Protein AF-A0A1Y3EGN6-F1 (afdb_monomer)

Organism: NCBI:txid6335

Structure (mmCIF, N/CA/C/O backbone):
data_AF-A0A1Y3EGN6-F1
#
_entry.id   AF-A0A1Y3EGN6-F1
#
loop_
_atom_site.group_PDB
_atom_site.id
_atom_site.type_symbol
_atom_site.label_atom_id
_atom_site.label_alt_id
_atom_site.label_comp_id
_atom_site.label_asym_id
_atom_site.label_entity_id
_atom_site.label_seq_id
_atom_site.pdbx_PDB_ins_code
_atom_site.Cartn_x
_atom_site.Cartn_y
_atom_site.Cartn_z
_atom_site.occupancy
_atom_site.B_iso_or_equiv
_atom_site.auth_seq_id
_atom_site.auth_comp_id
_atom_site.auth_asym_id
_atom_site.auth_atom_id
_atom_site.pdbx_PDB_model_num
ATOM 1 N N . MET A 1 1 ? 0.585 21.965 -14.084 1.00 32.09 1 MET A N 1
ATOM 2 C CA . MET A 1 1 ? 0.425 20.747 -14.902 1.00 32.09 1 MET A CA 1
ATOM 3 C C . MET A 1 1 ? -0.354 19.780 -14.033 1.00 32.09 1 MET A C 1
ATOM 5 O O . MET A 1 1 ? 0.100 19.498 -12.934 1.00 32.09 1 MET A O 1
ATOM 9 N N . LEU A 1 2 ? -1.586 19.469 -14.428 1.00 28.66 2 LEU A N 1
ATOM 10 C CA . LEU A 1 2 ? -2.517 18.631 -13.672 1.00 28.66 2 LEU A CA 1
ATOM 11 C C . LEU A 1 2 ? -2.041 17.180 -13.799 1.00 28.66 2 LEU A C 1
ATOM 13 O O . LEU A 1 2 ? -2.182 16.603 -14.872 1.00 28.66 2 LEU A O 1
ATOM 17 N N . PHE A 1 3 ? -1.430 16.618 -12.757 1.00 32.94 3 PHE A N 1
ATOM 18 C CA . PHE A 1 3 ? -1.215 15.174 -12.701 1.00 32.94 3 PHE A CA 1
ATOM 19 C C . PHE A 1 3 ? -2.551 14.549 -12.311 1.00 32.94 3 PHE A C 1
ATOM 21 O O . PHE A 1 3 ? -3.022 14.731 -11.195 1.00 32.94 3 PHE A O 1
ATOM 28 N N . GLN A 1 4 ? -3.202 13.936 -13.297 1.00 36.88 4 GLN A N 1
ATOM 29 C CA . GLN A 1 4 ? -4.459 13.214 -13.157 1.00 36.88 4 GLN A CA 1
ATOM 30 C C . GLN A 1 4 ? -4.381 12.211 -12.001 1.00 36.88 4 GLN A C 1
ATOM 32 O O . GLN A 1 4 ? -3.540 11.315 -11.997 1.00 36.88 4 GLN A O 1
ATOM 37 N N . ASP A 1 5 ? -5.307 12.380 -11.059 1.00 35.56 5 ASP A N 1
ATOM 38 C CA . ASP A 1 5 ? -5.613 11.543 -9.896 1.00 35.56 5 ASP A CA 1
ATOM 39 C C . ASP A 1 5 ? -6.151 10.144 -10.269 1.00 35.56 5 ASP A C 1
ATOM 41 O O . ASP A 1 5 ? -7.192 9.702 -9.789 1.00 35.56 5 ASP A O 1
ATOM 45 N N . SER A 1 6 ? -5.457 9.411 -11.133 1.00 39.09 6 SER A N 1
ATOM 46 C CA . SER A 1 6 ? -5.747 7.997 -11.377 1.00 39.09 6 SER A CA 1
ATOM 47 C C . SER A 1 6 ? -4.436 7.234 -11.448 1.00 39.09 6 SER A C 1
ATOM 49 O O . SER A 1 6 ? -3.97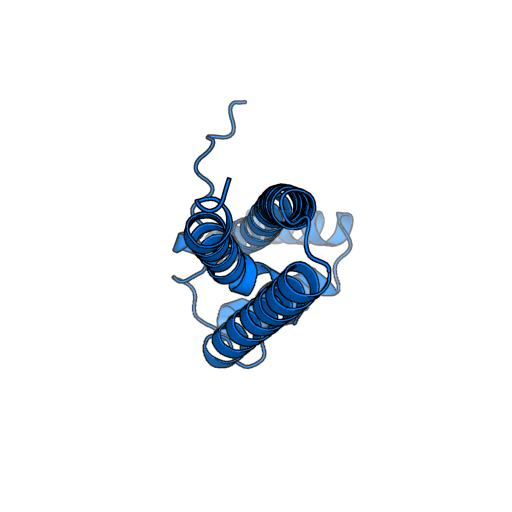3 6.854 -12.521 1.00 39.09 6 SER A O 1
ATOM 51 N N . PHE A 1 7 ? -3.787 7.080 -10.295 1.00 43.56 7 PHE A N 1
ATOM 52 C CA . PHE A 1 7 ? -2.596 6.252 -10.189 1.00 43.56 7 PHE A CA 1
ATOM 53 C C . PHE A 1 7 ? -3.038 4.786 -10.182 1.00 43.56 7 PHE A C 1
ATOM 55 O O . PHE A 1 7 ? -3.526 4.267 -9.178 1.00 43.56 7 PHE A O 1
ATOM 62 N N . VAL A 1 8 ? -2.984 4.154 -11.352 1.00 46.53 8 VAL A N 1
ATOM 63 C CA . VAL A 1 8 ? -3.519 2.813 -11.573 1.00 46.53 8 VAL A CA 1
ATOM 64 C C . VAL A 1 8 ? -2.495 1.792 -11.081 1.00 46.53 8 VAL A C 1
ATOM 66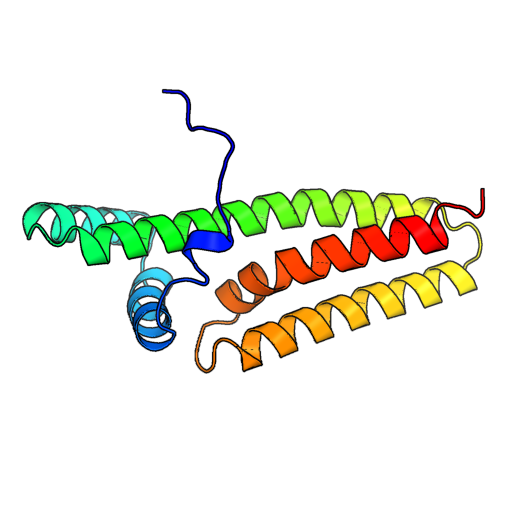 O O . VAL A 1 8 ? -1.536 1.460 -11.769 1.00 46.53 8 VAL A O 1
ATOM 69 N N . ILE A 1 9 ? -2.732 1.277 -9.873 1.00 47.78 9 ILE A N 1
ATOM 70 C CA . ILE A 1 9 ? -2.053 0.107 -9.288 1.00 47.78 9 ILE A CA 1
ATOM 71 C C . ILE A 1 9 ? -2.035 -1.089 -10.275 1.00 47.78 9 ILE A C 1
ATOM 73 O O . ILE A 1 9 ? -1.128 -1.909 -10.213 1.00 47.78 9 ILE A O 1
ATOM 77 N N . GLU A 1 10 ? -2.970 -1.145 -11.235 1.00 47.00 10 GLU A N 1
ATOM 78 C CA . GLU A 1 10 ? -3.066 -2.199 -12.263 1.00 47.00 10 GLU A CA 1
ATOM 79 C C . GLU A 1 10 ? -1.917 -2.196 -13.291 1.00 47.00 10 GLU A C 1
ATOM 81 O O . GLU A 1 10 ? -1.700 -3.220 -13.931 1.00 47.00 10 GLU A O 1
ATOM 86 N N . GLU A 1 11 ? -1.157 -1.102 -13.470 1.00 49.44 11 GLU A N 1
ATOM 87 C CA . GLU A 1 11 ? -0.036 -1.117 -14.430 1.00 49.44 11 GLU A CA 1
ATOM 88 C C . GLU A 1 11 ? 1.164 -1.937 -13.927 1.00 49.44 11 GLU A C 1
ATOM 90 O O . GLU A 1 11 ? 1.932 -2.415 -14.753 1.00 49.44 11 GLU A O 1
ATOM 95 N N . VAL A 1 12 ? 1.327 -2.149 -12.612 1.00 50.50 12 VAL A N 1
ATOM 96 C CA . VAL A 1 12 ? 2.454 -2.937 -12.068 1.00 50.50 12 VAL A CA 1
ATOM 97 C C . VAL A 1 12 ? 2.197 -4.442 -12.089 1.00 50.50 12 VAL A C 1
ATOM 99 O O . VAL A 1 12 ? 3.122 -5.196 -12.380 1.00 50.50 12 VAL A O 1
ATOM 102 N N . ASP A 1 13 ? 0.945 -4.870 -11.905 1.00 50.94 13 ASP A N 1
ATOM 103 C CA . ASP A 1 13 ? 0.544 -6.282 -12.040 1.00 50.94 13 ASP A CA 1
ATOM 104 C C . ASP A 1 13 ? 0.693 -6.803 -13.490 1.00 50.94 13 ASP A C 1
ATOM 106 O O . ASP A 1 13 ? 0.638 -8.007 -13.736 1.00 50.94 13 ASP A O 1
ATOM 110 N N . ALA A 1 14 ? 0.880 -5.905 -14.466 1.00 53.50 14 ALA A N 1
ATOM 111 C CA . ALA A 1 14 ? 1.064 -6.243 -15.877 1.00 53.50 14 ALA A CA 1
ATOM 112 C C . ALA A 1 14 ? 2.520 -6.575 -16.264 1.00 53.50 14 ALA A C 1
ATOM 114 O O . ALA A 1 14 ? 2.752 -7.004 -17.397 1.00 53.50 14 ALA A O 1
ATOM 115 N N . PHE A 1 15 ? 3.495 -6.369 -15.371 1.00 59.00 15 PHE A N 1
ATOM 116 C CA . PHE A 1 15 ? 4.911 -6.603 -15.667 1.00 59.00 15 PHE A CA 1
ATOM 117 C C . PHE A 1 15 ? 5.403 -7.963 -15.167 1.00 59.00 15 PHE A C 1
ATOM 119 O O . PHE A 1 15 ? 4.999 -8.454 -14.116 1.00 59.00 15 PHE A O 1
ATOM 126 N N . ASP A 1 16 ? 6.327 -8.555 -15.926 1.00 64.25 16 ASP A N 1
ATOM 127 C CA . ASP A 1 16 ? 6.986 -9.809 -15.563 1.00 64.25 16 ASP A CA 1
ATOM 128 C C . ASP A 1 16 ? 7.837 -9.624 -14.289 1.00 64.25 16 ASP A C 1
ATOM 130 O O . ASP A 1 16 ? 8.567 -8.633 -14.144 1.00 64.25 16 ASP A O 1
ATOM 134 N N . ALA A 1 17 ? 7.765 -10.592 -13.372 1.00 64.50 17 ALA A N 1
ATOM 135 C CA . ALA A 1 17 ? 8.530 -10.610 -12.129 1.00 64.50 17 ALA A CA 1
ATOM 136 C C . ALA A 1 17 ? 10.043 -10.446 -12.378 1.00 64.50 17 ALA A C 1
ATOM 138 O O . ALA A 1 17 ? 10.714 -9.736 -11.625 1.00 64.50 17 ALA A O 1
ATOM 139 N N . ASP A 1 18 ? 10.576 -11.007 -13.467 1.00 66.94 18 ASP A N 1
ATOM 140 C CA . ASP A 1 18 ? 12.007 -10.926 -13.792 1.00 66.94 18 ASP A CA 1
ATOM 141 C C . ASP A 1 18 ? 12.450 -9.499 -14.181 1.00 66.94 18 ASP A C 1
ATOM 143 O O . ASP A 1 18 ? 13.547 -9.039 -13.824 1.00 66.94 18 ASP A O 1
ATOM 147 N N . GLN A 1 19 ? 11.581 -8.755 -14.873 1.00 68.06 19 GLN A N 1
ATOM 148 C CA . GLN A 1 19 ? 11.825 -7.353 -15.226 1.00 68.06 19 GLN A CA 1
ATOM 149 C C . GLN A 1 19 ? 11.758 -6.455 -13.985 1.00 68.06 19 GLN A C 1
ATOM 151 O O . GLN A 1 19 ? 12.623 -5.593 -13.790 1.00 68.06 19 GLN A O 1
ATOM 156 N N . LEU A 1 20 ? 10.782 -6.710 -13.107 1.00 66.94 20 LEU A N 1
ATOM 157 C CA . LEU A 1 20 ? 10.643 -6.040 -11.814 1.00 66.94 20 LEU A CA 1
ATOM 158 C C . LEU A 1 20 ? 11.894 -6.230 -10.948 1.00 66.94 20 LEU A C 1
ATOM 160 O O . LEU A 1 20 ? 12.453 -5.243 -10.469 1.00 66.94 20 LEU A O 1
ATOM 164 N N . VAL A 1 21 ? 12.395 -7.459 -10.795 1.00 68.75 21 VAL A N 1
ATOM 165 C CA . VAL A 1 21 ? 13.610 -7.751 -10.007 1.00 68.75 21 VAL A CA 1
ATOM 166 C C . VAL A 1 21 ? 14.825 -6.981 -10.536 1.00 68.75 21 VAL A C 1
ATOM 168 O O . VAL A 1 21 ? 15.576 -6.377 -9.759 1.00 68.75 21 VAL A O 1
ATOM 171 N N . THR A 1 22 ? 15.006 -6.951 -11.858 1.00 69.50 22 THR A N 1
ATOM 172 C CA . THR A 1 22 ? 16.157 -6.297 -12.498 1.00 69.50 22 THR A CA 1
ATOM 173 C C . THR A 1 22 ? 16.130 -4.781 -12.307 1.00 69.50 22 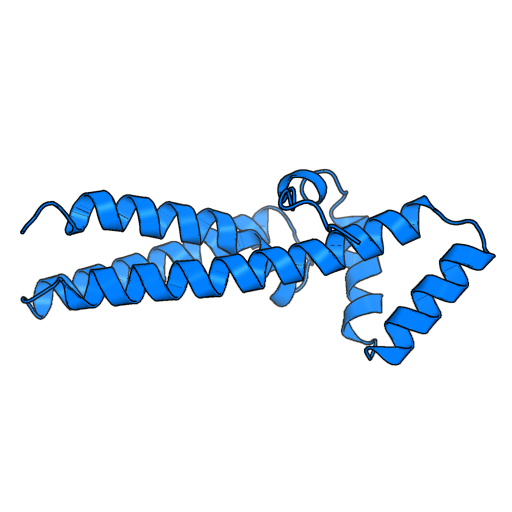THR A C 1
ATOM 175 O O . THR A 1 22 ? 17.111 -4.196 -11.837 1.00 69.50 22 THR A O 1
ATOM 178 N N . VAL A 1 23 ? 15.003 -4.129 -12.608 1.00 70.94 23 VAL A N 1
ATOM 179 C CA . VAL A 1 23 ? 14.880 -2.667 -12.480 1.00 70.94 23 VAL A CA 1
ATOM 180 C C . VAL A 1 23 ? 14.931 -2.231 -11.015 1.00 70.94 23 VAL A C 1
ATOM 182 O O . VAL A 1 23 ? 15.578 -1.236 -10.687 1.00 70.94 23 VAL A O 1
ATOM 185 N N . GLN A 1 24 ? 14.355 -3.007 -10.098 1.00 67.69 24 GLN A N 1
ATOM 186 C CA . GLN A 1 24 ? 14.453 -2.733 -8.663 1.00 67.69 24 GLN A CA 1
ATOM 187 C C . GLN A 1 24 ? 15.879 -2.791 -8.128 1.00 67.69 24 GLN A C 1
ATOM 189 O O . GLN A 1 24 ? 16.247 -1.969 -7.287 1.00 67.69 24 GLN A O 1
ATOM 194 N N . SER A 1 25 ? 16.679 -3.760 -8.581 1.00 68.50 25 SER A N 1
ATOM 195 C CA . SER A 1 25 ? 18.090 -3.860 -8.194 1.00 68.50 25 SER A CA 1
ATOM 196 C C . SER A 1 25 ? 18.839 -2.562 -8.514 1.00 68.50 25 SER A C 1
ATOM 198 O O . SER A 1 25 ? 19.586 -2.047 -7.679 1.00 68.50 25 SER A O 1
ATOM 200 N N . ILE A 1 26 ? 18.547 -1.976 -9.679 1.00 68.12 26 ILE A N 1
ATOM 201 C CA . ILE A 1 26 ? 19.111 -0.696 -10.116 1.00 68.12 26 ILE A CA 1
ATOM 202 C C . ILE A 1 26 ? 18.557 0.462 -9.270 1.00 68.12 26 ILE A C 1
ATOM 204 O O . ILE A 1 26 ? 19.327 1.284 -8.768 1.00 68.12 26 ILE A O 1
ATOM 208 N N . LEU A 1 27 ? 17.236 0.533 -9.070 1.00 70.56 27 LEU A N 1
ATOM 209 C CA . LEU A 1 27 ? 16.596 1.659 -8.380 1.00 70.56 27 LEU A CA 1
ATOM 210 C C . LEU A 1 27 ? 16.948 1.744 -6.886 1.00 70.56 27 LEU A C 1
ATOM 212 O O . LEU A 1 27 ? 17.130 2.851 -6.382 1.00 70.56 27 LEU A O 1
ATOM 216 N N . LYS A 1 28 ? 17.106 0.620 -6.175 1.00 68.62 28 LYS A N 1
ATOM 217 C CA . LYS A 1 28 ? 17.453 0.630 -4.737 1.00 68.62 28 LYS A CA 1
ATOM 218 C C . LYS A 1 28 ? 18.838 1.161 -4.430 1.00 68.62 28 LYS A C 1
ATOM 220 O O . LYS A 1 28 ? 19.037 1.815 -3.413 1.00 68.62 28 LYS A O 1
ATOM 225 N N . GLN A 1 29 ? 19.812 0.820 -5.268 1.00 61.84 29 GLN A N 1
ATOM 226 C CA . GLN A 1 29 ? 21.191 1.269 -5.078 1.00 61.84 29 GLN A CA 1
ATOM 227 C C . GLN A 1 29 ? 21.364 2.737 -5.494 1.00 61.84 29 GLN A C 1
ATOM 229 O O . GLN A 1 29 ? 22.408 3.338 -5.246 1.00 61.84 29 GLN A O 1
ATOM 234 N N . SER A 1 30 ? 20.337 3.316 -6.120 1.00 60.81 30 SER A N 1
ATOM 235 C CA . SER A 1 30 ? 20.391 4.624 -6.748 1.00 60.81 30 SER A CA 1
ATOM 236 C C . SER A 1 30 ? 19.828 5.718 -5.841 1.00 60.81 30 SER A C 1
ATOM 238 O O . SER A 1 30 ? 18.656 5.726 -5.450 1.00 60.81 30 SER A O 1
ATOM 240 N N . THR A 1 31 ? 20.661 6.721 -5.568 1.00 68.94 31 THR A N 1
ATOM 241 C CA . THR A 1 31 ? 20.218 8.011 -5.026 1.00 68.94 31 THR A CA 1
ATOM 242 C C . THR A 1 31 ? 19.203 8.680 -5.962 1.00 68.94 31 THR A C 1
ATOM 244 O O . THR A 1 31 ? 19.054 8.282 -7.120 1.00 68.94 31 THR A O 1
ATOM 247 N N . VAL A 1 32 ? 18.507 9.718 -5.484 1.00 72.44 32 VAL A N 1
ATOM 248 C CA . VAL A 1 32 ? 17.606 10.529 -6.330 1.00 72.44 32 VAL A CA 1
ATOM 249 C C . VAL A 1 32 ? 18.339 11.017 -7.589 1.00 72.44 32 VAL A C 1
ATOM 251 O O . VAL A 1 32 ? 17.828 10.856 -8.696 1.00 72.44 32 VAL A O 1
ATOM 254 N N . ASP A 1 33 ? 19.578 11.488 -7.432 1.00 72.81 33 ASP A N 1
ATOM 255 C CA . ASP A 1 33 ? 20.427 11.934 -8.541 1.00 72.81 33 ASP A CA 1
ATOM 256 C C . ASP A 1 33 ? 20.759 10.796 -9.522 1.00 72.81 33 ASP A C 1
ATOM 258 O O . ASP A 1 33 ? 20.704 10.978 -10.738 1.00 72.81 33 ASP A O 1
ATOM 262 N N . ALA A 1 34 ? 21.071 9.597 -9.017 1.00 74.56 34 ALA A N 1
ATOM 263 C CA . ALA A 1 34 ? 21.374 8.437 -9.854 1.00 74.56 34 ALA A CA 1
ATOM 264 C C . ALA A 1 34 ? 20.146 7.955 -10.647 1.00 74.56 34 ALA A C 1
ATOM 266 O O . ALA A 1 34 ? 20.279 7.595 -11.817 1.00 74.56 34 ALA A O 1
ATOM 267 N N . ARG A 1 35 ? 18.943 8.023 -10.060 1.00 77.38 35 ARG A N 1
ATOM 268 C CA . ARG A 1 35 ? 17.684 7.738 -10.771 1.00 77.38 35 ARG A CA 1
ATOM 269 C C . ARG A 1 35 ? 17.420 8.747 -11.882 1.00 77.38 35 ARG A C 1
ATOM 271 O O . ARG A 1 35 ? 17.020 8.366 -12.979 1.00 77.38 35 ARG A O 1
ATOM 278 N N . GLU A 1 36 ? 17.691 10.027 -11.641 1.00 80.31 36 GLU A N 1
ATOM 279 C CA . GLU A 1 36 ? 17.553 11.054 -12.675 1.00 80.31 36 GLU A CA 1
ATOM 280 C C . GLU A 1 36 ? 18.554 10.847 -13.825 1.00 80.31 36 GLU A C 1
ATOM 282 O O . GLU A 1 36 ? 18.199 11.007 -14.996 1.00 80.31 36 GLU A O 1
ATOM 287 N N . ILE A 1 37 ? 19.790 10.446 -13.513 1.00 80.69 37 ILE A N 1
ATOM 288 C CA . ILE A 1 37 ? 20.796 10.080 -14.519 1.00 80.69 37 ILE A CA 1
ATOM 289 C C . ILE A 1 37 ? 20.335 8.862 -15.328 1.00 80.69 37 ILE A C 1
ATOM 291 O O . ILE A 1 37 ? 20.407 8.909 -16.555 1.00 80.69 37 ILE A O 1
ATOM 295 N N . LEU A 1 38 ? 19.812 7.817 -14.677 1.00 82.19 38 LEU A N 1
ATOM 296 C CA . LEU A 1 38 ? 19.251 6.643 -15.351 1.00 82.19 38 LEU A CA 1
ATOM 297 C C . LEU A 1 38 ? 18.140 7.038 -16.332 1.00 82.19 38 LEU A C 1
ATOM 299 O O . LEU A 1 38 ? 18.215 6.673 -17.503 1.00 82.19 38 LEU A O 1
ATOM 303 N N . ARG A 1 39 ? 17.163 7.855 -15.905 1.00 83.50 39 ARG A N 1
ATOM 304 C CA . ARG A 1 39 ? 16.098 8.344 -16.804 1.00 83.50 39 ARG A CA 1
ATOM 305 C C . ARG A 1 39 ? 16.677 9.092 -18.006 1.00 83.50 39 ARG A C 1
ATOM 307 O O . ARG A 1 39 ? 16.264 8.846 -19.135 1.00 83.50 39 ARG A O 1
ATOM 314 N N . LYS A 1 40 ? 17.667 9.966 -17.790 1.00 85.19 40 LYS A N 1
ATOM 315 C CA . LYS A 1 40 ? 18.333 10.711 -18.875 1.00 85.19 40 LYS A CA 1
ATOM 316 C C . LYS A 1 40 ? 19.088 9.800 -19.845 1.00 85.19 40 LYS A C 1
ATOM 318 O O . LYS A 1 40 ? 19.139 10.123 -21.030 1.00 85.19 40 LYS A O 1
ATOM 323 N N . ILE A 1 41 ? 19.688 8.708 -19.367 1.00 84.75 41 ILE A N 1
ATOM 324 C CA . ILE A 1 41 ? 20.344 7.706 -20.221 1.00 84.75 41 ILE A CA 1
ATOM 325 C C . ILE A 1 41 ? 19.292 7.004 -21.080 1.00 84.75 41 ILE A C 1
ATOM 327 O O . ILE A 1 41 ? 19.383 7.072 -22.302 1.00 84.75 41 ILE A O 1
ATOM 331 N N . LEU A 1 42 ? 18.251 6.441 -20.463 1.00 85.12 42 LEU A N 1
ATOM 332 C CA . LEU A 1 42 ? 17.189 5.707 -21.166 1.00 85.12 42 LEU A CA 1
ATOM 333 C C . LEU A 1 42 ? 16.479 6.574 -22.218 1.00 85.12 42 LEU A C 1
ATOM 335 O O . LEU A 1 42 ? 16.272 6.146 -23.352 1.00 85.12 42 LEU A O 1
ATOM 339 N N . GLN A 1 43 ? 16.199 7.841 -21.891 1.00 86.31 43 GLN A N 1
ATOM 340 C CA . GLN A 1 43 ? 15.634 8.813 -22.836 1.00 86.31 43 GLN A CA 1
ATOM 341 C C . GLN A 1 43 ? 16.537 9.070 -24.050 1.00 86.31 43 GLN A C 1
ATOM 343 O O . GLN A 1 43 ? 16.038 9.289 -25.152 1.00 86.31 43 GLN A O 1
ATOM 348 N N . ARG A 1 44 ? 17.863 9.078 -23.860 1.00 88.31 44 ARG A N 1
ATOM 349 C CA . ARG A 1 44 ? 18.833 9.301 -24.944 1.00 88.31 44 ARG A CA 1
ATOM 350 C C . ARG A 1 44 ? 19.051 8.063 -25.799 1.00 88.31 44 ARG A C 1
ATOM 352 O O . ARG A 1 44 ? 19.273 8.211 -26.996 1.00 88.31 44 ARG A O 1
ATOM 359 N N . GLU A 1 45 ? 19.000 6.879 -25.198 1.00 88.31 45 GLU A N 1
ATOM 360 C CA . GLU A 1 45 ? 19.091 5.607 -25.922 1.00 88.31 45 GLU A CA 1
ATOM 361 C C . GLU A 1 45 ? 17.796 5.268 -26.674 1.00 88.31 45 GLU A C 1
ATOM 363 O O . GLU A 1 45 ? 17.811 4.442 -27.582 1.00 88.31 45 GLU A O 1
ATOM 368 N N . GLY A 1 46 ? 16.694 5.963 -26.367 1.00 84.06 46 GLY A N 1
ATOM 369 C CA . GLY A 1 46 ? 15.395 5.736 -26.997 1.00 84.06 46 GLY A CA 1
ATOM 370 C C . GLY A 1 46 ? 14.680 4.498 -26.458 1.00 84.06 46 GLY A C 1
ATOM 371 O O . GLY A 1 46 ? 13.749 4.011 -27.099 1.00 84.06 46 GLY A O 1
ATOM 372 N N . ASP A 1 47 ? 15.090 4.003 -25.289 1.00 85.19 47 ASP A N 1
ATOM 373 C CA . ASP A 1 47 ? 14.498 2.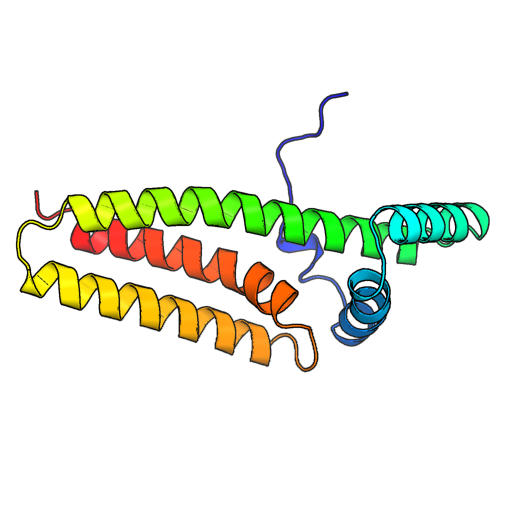835 -24.643 1.00 85.19 47 ASP A CA 1
ATOM 374 C C . ASP A 1 47 ? 13.261 3.242 -23.826 1.00 85.19 47 ASP A C 1
ATOM 376 O O . ASP A 1 47 ? 13.279 3.407 -22.602 1.00 85.19 47 ASP A O 1
ATOM 380 N N . ALA A 1 48 ? 12.175 3.501 -24.556 1.00 83.25 48 ALA A N 1
ATOM 381 C CA . ALA A 1 48 ? 10.912 3.958 -23.988 1.00 83.25 48 ALA A CA 1
ATOM 382 C C . ALA A 1 48 ? 10.229 2.896 -23.109 1.00 83.25 48 ALA A C 1
ATOM 384 O O . ALA A 1 48 ? 9.453 3.254 -22.225 1.00 83.25 48 ALA A O 1
ATOM 385 N N . GLU A 1 49 ? 10.508 1.612 -23.337 1.00 81.62 49 GLU A N 1
ATOM 386 C CA . GLU A 1 49 ? 9.903 0.507 -22.591 1.00 81.62 49 GLU A CA 1
ATOM 387 C C . GLU A 1 49 ? 10.474 0.432 -21.172 1.00 81.62 49 GLU A C 1
ATOM 389 O O . GLU A 1 49 ? 9.714 0.467 -20.201 1.00 81.62 49 GLU A O 1
ATOM 394 N N . ILE A 1 50 ? 11.806 0.447 -21.032 1.00 79.44 50 ILE A N 1
ATOM 395 C CA . ILE A 1 50 ? 12.455 0.457 -19.713 1.00 79.44 50 ILE A CA 1
ATOM 396 C C . ILE A 1 50 ? 12.171 1.772 -18.978 1.00 79.44 50 ILE A C 1
ATOM 398 O O . ILE A 1 50 ? 11.952 1.766 -17.765 1.00 79.44 50 ILE A O 1
ATOM 402 N N . LEU A 1 51 ? 12.131 2.903 -19.694 1.00 82.19 51 LEU A N 1
ATOM 403 C CA . LEU A 1 51 ? 11.760 4.183 -19.091 1.00 82.19 51 LEU A CA 1
ATOM 404 C C . LEU A 1 51 ? 10.341 4.138 -18.507 1.00 82.19 51 LEU A C 1
ATOM 406 O O . LEU A 1 51 ? 10.157 4.544 -17.359 1.00 82.19 51 LEU A O 1
ATOM 410 N N . LYS A 1 52 ? 9.365 3.599 -19.255 1.00 82.06 52 LYS A N 1
ATOM 411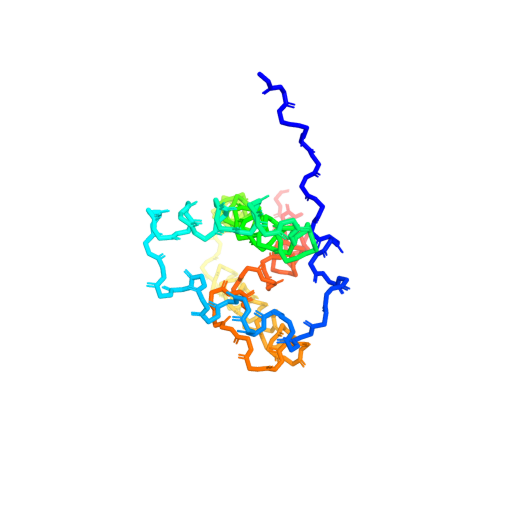 C CA . LYS A 1 52 ? 7.991 3.436 -18.763 1.00 82.06 52 LYS A CA 1
ATOM 412 C C . LYS A 1 52 ? 7.957 2.535 -17.527 1.00 82.06 52 LYS A C 1
ATOM 414 O O . LYS A 1 52 ? 7.308 2.884 -16.549 1.00 82.06 52 LYS A O 1
ATOM 419 N N . LEU A 1 53 ? 8.694 1.423 -17.532 1.00 79.12 53 LEU A N 1
ATOM 420 C CA . LEU A 1 53 ? 8.777 0.515 -16.385 1.00 79.12 53 LEU A CA 1
ATOM 421 C C . LEU A 1 53 ? 9.336 1.206 -15.128 1.00 79.12 53 LEU A C 1
ATOM 423 O O . LEU A 1 53 ? 8.788 1.042 -14.038 1.00 79.12 53 LEU A O 1
ATOM 427 N N . VAL A 1 54 ? 10.392 2.015 -15.265 1.00 79.50 54 VAL A N 1
ATOM 428 C CA . VAL A 1 54 ? 10.940 2.808 -14.150 1.00 79.50 54 VAL A CA 1
ATOM 429 C C . VAL A 1 54 ? 9.892 3.777 -13.602 1.00 79.50 54 VAL A C 1
ATOM 431 O O . VAL A 1 54 ? 9.687 3.823 -12.390 1.00 79.50 54 VAL A O 1
ATOM 434 N N . GLU A 1 55 ? 9.211 4.522 -14.474 1.00 80.88 55 GLU A N 1
ATOM 435 C CA . GLU A 1 55 ? 8.174 5.483 -14.076 1.00 80.88 55 GLU A CA 1
ATOM 436 C C . GLU A 1 55 ? 6.985 4.795 -13.385 1.00 80.88 55 GLU A C 1
ATOM 438 O O . GLU A 1 55 ? 6.515 5.273 -12.347 1.00 80.88 55 GLU A O 1
ATOM 443 N N . SER A 1 56 ? 6.545 3.641 -13.897 1.00 78.94 56 SER A N 1
ATOM 444 C CA . SER A 1 56 ? 5.484 2.831 -13.291 1.00 78.94 56 SER A CA 1
ATOM 445 C C . SER A 1 56 ? 5.880 2.322 -11.901 1.00 78.94 56 SER A C 1
ATOM 447 O O . SER A 1 56 ? 5.090 2.452 -10.967 1.00 78.94 56 SER A O 1
ATOM 449 N N . ILE A 1 57 ? 7.105 1.812 -11.716 1.00 76.69 57 ILE A N 1
ATOM 450 C CA . ILE A 1 57 ? 7.598 1.357 -10.402 1.00 76.69 57 ILE A CA 1
ATOM 451 C C . ILE A 1 57 ? 7.691 2.522 -9.410 1.00 76.69 57 ILE A C 1
ATOM 453 O O . ILE A 1 57 ? 7.253 2.396 -8.265 1.00 76.69 57 ILE A O 1
ATOM 457 N N . GLU A 1 58 ? 8.257 3.660 -9.822 1.00 77.44 58 GLU A N 1
ATOM 458 C CA . GLU A 1 58 ? 8.395 4.829 -8.946 1.00 77.44 58 GLU A CA 1
ATOM 459 C C . GLU A 1 58 ? 7.034 5.326 -8.470 1.00 77.44 58 GLU A C 1
ATOM 461 O O . GLU A 1 58 ? 6.831 5.575 -7.278 1.00 77.44 58 GLU A O 1
ATOM 466 N N . GLY A 1 59 ? 6.086 5.448 -9.391 1.00 76.44 59 GLY A N 1
ATOM 467 C CA . GLY A 1 59 ? 4.769 5.915 -9.028 1.00 76.44 59 GLY A CA 1
ATOM 468 C C . GLY A 1 59 ? 3.955 4.878 -8.249 1.00 76.44 59 GLY A C 1
ATOM 469 O O . GLY A 1 59 ? 3.189 5.261 -7.371 1.00 76.44 59 GLY A O 1
ATOM 470 N N . TYR A 1 60 ? 4.174 3.579 -8.463 1.00 73.94 60 TYR A N 1
ATOM 471 C CA . TYR A 1 60 ? 3.575 2.528 -7.638 1.00 73.94 60 TYR A CA 1
ATOM 472 C C . TYR A 1 60 ? 3.998 2.623 -6.175 1.00 73.94 60 TYR A C 1
ATOM 474 O O . TYR A 1 60 ? 3.153 2.586 -5.283 1.00 73.94 60 TYR A O 1
ATOM 482 N N . ILE A 1 61 ? 5.295 2.824 -5.926 1.00 74.81 61 ILE A N 1
ATOM 483 C CA . ILE A 1 61 ? 5.825 3.026 -4.572 1.00 74.81 61 ILE A CA 1
ATOM 484 C C . ILE A 1 61 ? 5.198 4.275 -3.935 1.00 74.81 61 ILE A C 1
ATOM 486 O O . ILE A 1 61 ? 4.774 4.233 -2.781 1.00 74.81 61 ILE A O 1
ATOM 490 N N . LEU A 1 62 ? 5.092 5.377 -4.686 1.00 77.56 62 LEU A N 1
ATOM 491 C CA . LEU A 1 62 ? 4.459 6.610 -4.201 1.00 77.56 62 LEU A CA 1
ATOM 492 C C . LEU A 1 62 ? 2.962 6.427 -3.911 1.00 77.56 62 LEU A C 1
ATOM 494 O O . LEU A 1 62 ? 2.468 6.904 -2.890 1.00 77.56 62 LEU A O 1
ATOM 498 N N . GLY A 1 63 ? 2.244 5.725 -4.787 1.00 79.31 63 GLY A N 1
ATOM 499 C CA . GLY A 1 63 ? 0.828 5.413 -4.618 1.00 79.31 63 GLY A CA 1
ATOM 500 C C . GLY A 1 63 ? 0.582 4.545 -3.387 1.00 79.31 63 GLY A C 1
ATOM 501 O O . GLY A 1 63 ? -0.303 4.850 -2.589 1.00 79.31 63 GLY A O 1
ATOM 502 N N . ALA A 1 64 ? 1.411 3.521 -3.180 1.00 81.31 64 ALA A N 1
ATOM 503 C CA . ALA A 1 64 ? 1.348 2.689 -1.988 1.00 81.31 64 ALA A CA 1
ATOM 504 C C . ALA A 1 64 ? 1.654 3.484 -0.711 1.00 81.31 64 ALA A C 1
ATOM 506 O O . ALA A 1 64 ? 0.953 3.313 0.280 1.00 81.31 64 ALA A O 1
ATOM 507 N N . ALA A 1 65 ? 2.627 4.401 -0.729 1.00 78.88 65 ALA A N 1
ATOM 508 C CA . ALA A 1 65 ? 2.916 5.258 0.423 1.00 78.88 65 ALA A CA 1
ATOM 509 C C . ALA A 1 65 ? 1.726 6.163 0.795 1.00 78.88 65 ALA A C 1
ATOM 511 O O . ALA A 1 65 ? 1.382 6.275 1.969 1.00 78.88 65 ALA A O 1
ATOM 512 N N . LYS A 1 66 ? 1.047 6.755 -0.197 1.00 84.31 66 LYS A N 1
ATOM 513 C CA . LYS A 1 66 ? -0.174 7.540 0.048 1.00 84.31 66 LYS A CA 1
ATOM 514 C C . LYS A 1 66 ? -1.302 6.668 0.608 1.00 84.31 66 LYS A C 1
ATOM 516 O O . LYS A 1 66 ? -1.953 7.037 1.580 1.00 84.31 66 LYS A O 1
ATOM 521 N N . LEU A 1 67 ? -1.515 5.492 0.017 1.00 85.25 67 LEU A N 1
ATOM 522 C CA . LEU A 1 67 ? -2.528 4.550 0.492 1.00 85.25 67 LEU A CA 1
ATOM 523 C C . LEU A 1 67 ? -2.224 4.059 1.914 1.00 85.25 67 LEU A C 1
ATOM 525 O O . LEU A 1 67 ? -3.148 3.801 2.684 1.00 85.25 67 LEU A O 1
ATOM 529 N N . HIS A 1 68 ? -0.945 3.926 2.265 1.00 87.81 68 HIS A N 1
ATOM 530 C CA . HIS A 1 68 ? -0.499 3.577 3.606 1.00 87.81 68 HIS A CA 1
ATOM 531 C C . HIS A 1 68 ? -0.935 4.615 4.638 1.00 87.81 68 HIS A C 1
ATOM 533 O O . HIS A 1 68 ? -1.605 4.238 5.596 1.00 87.81 68 HIS A O 1
ATOM 539 N N . GLU A 1 69 ? -0.666 5.898 4.393 1.00 88.00 69 GLU A N 1
ATOM 540 C CA . GLU A 1 69 ? -1.097 7.001 5.265 1.00 88.00 69 GLU A CA 1
ATOM 541 C C . GLU A 1 69 ? -2.622 6.985 5.486 1.00 88.00 69 GLU A C 1
ATOM 543 O O . GLU A 1 69 ? -3.097 6.939 6.620 1.00 88.00 69 GLU A O 1
ATOM 548 N N . GLU A 1 70 ? -3.406 6.885 4.407 1.00 89.62 70 GLU A N 1
ATOM 549 C CA . GLU A 1 70 ? -4.873 6.814 4.497 1.00 89.62 70 GLU A CA 1
ATOM 550 C C . GLU A 1 70 ? -5.373 5.561 5.244 1.00 89.62 70 GLU A C 1
ATOM 552 O O . GLU A 1 70 ? -6.432 5.575 5.881 1.00 89.62 70 GLU A O 1
ATOM 557 N N . THR A 1 71 ? -4.641 4.449 5.139 1.00 91.19 71 THR A N 1
ATOM 558 C CA . THR A 1 71 ? -4.976 3.188 5.815 1.00 91.19 71 THR A CA 1
ATOM 559 C C . THR A 1 71 ? -4.655 3.262 7.306 1.00 91.19 71 THR A C 1
ATOM 561 O O . THR A 1 71 ? -5.466 2.803 8.114 1.00 91.19 71 THR A O 1
ATOM 564 N N . GLU A 1 72 ? -3.525 3.866 7.685 1.00 92.62 72 GLU A N 1
ATOM 565 C CA . GLU A 1 72 ? -3.170 4.099 9.087 1.00 92.62 72 GLU A CA 1
ATOM 566 C C . GLU A 1 72 ? -4.206 4.983 9.785 1.00 92.62 72 GLU A C 1
ATOM 568 O O . GLU A 1 72 ? -4.680 4.630 10.867 1.00 92.62 72 GLU A O 1
ATOM 573 N N . ASP A 1 73 ? -4.638 6.074 9.149 1.00 91.94 73 ASP A N 1
ATOM 574 C CA . ASP A 1 73 ? -5.663 6.962 9.705 1.00 91.94 73 ASP A CA 1
ATOM 575 C C . ASP A 1 73 ? -6.971 6.214 10.009 1.00 91.94 73 ASP A C 1
ATOM 577 O O . ASP A 1 73 ? -7.539 6.333 11.102 1.00 91.94 73 ASP A O 1
ATOM 581 N N . LYS A 1 74 ? -7.440 5.380 9.069 1.00 91.62 74 LYS A N 1
ATOM 582 C CA . LYS A 1 74 ? -8.640 4.542 9.253 1.00 91.62 74 LYS A CA 1
ATOM 583 C C . LYS A 1 74 ? -8.450 3.517 10.367 1.00 91.62 74 LYS A C 1
ATOM 585 O O . LYS A 1 74 ? -9.345 3.333 11.195 1.00 91.62 74 LYS A O 1
ATOM 590 N N . MET A 1 75 ? -7.286 2.874 10.411 1.00 94.31 75 MET A N 1
ATOM 591 C CA . MET A 1 75 ? -6.929 1.900 11.439 1.00 94.31 75 MET A CA 1
ATOM 592 C C . MET A 1 75 ? -6.969 2.532 12.838 1.00 94.31 75 MET A C 1
ATOM 594 O O . MET A 1 75 ? -7.619 1.997 13.742 1.00 94.31 75 MET A O 1
ATOM 598 N N . TYR A 1 76 ? -6.329 3.690 13.028 1.00 93.44 76 TYR A N 1
ATOM 599 C CA . TYR A 1 76 ? -6.341 4.395 14.310 1.00 93.44 76 TYR A CA 1
ATOM 600 C C . TYR A 1 76 ? -7.736 4.892 14.686 1.00 93.44 76 TYR A C 1
ATOM 602 O O . TYR A 1 76 ? -8.126 4.781 15.853 1.00 93.44 76 TYR A O 1
ATOM 610 N N . ALA A 1 77 ? -8.518 5.390 13.725 1.00 93.56 77 ALA A N 1
ATOM 611 C CA . ALA A 1 77 ? -9.908 5.767 13.965 1.00 93.56 77 ALA A CA 1
ATOM 612 C C . ALA A 1 77 ? -10.729 4.576 14.487 1.00 93.56 77 ALA A C 1
ATOM 614 O O . ALA A 1 77 ? -11.411 4.704 15.506 1.00 93.56 77 ALA A O 1
ATOM 615 N N . LEU A 1 78 ? -10.602 3.404 13.857 1.00 93.50 78 LEU A N 1
ATOM 616 C CA . LEU A 1 78 ? -11.296 2.185 14.270 1.00 93.50 78 LEU A CA 1
ATOM 617 C C . LEU A 1 78 ? -10.872 1.720 15.670 1.00 93.50 78 LEU A C 1
ATOM 619 O O . LEU A 1 78 ? -11.722 1.406 16.505 1.00 93.50 78 LEU A O 1
ATOM 623 N N . LEU A 1 79 ? -9.567 1.727 15.962 1.00 93.88 79 LEU A N 1
ATOM 624 C CA . LEU A 1 79 ? -9.030 1.385 17.285 1.00 93.88 79 LEU A CA 1
ATOM 625 C C . LEU A 1 79 ? -9.539 2.332 18.378 1.00 93.88 79 LEU A C 1
ATOM 627 O O . LEU A 1 79 ? -9.772 1.907 19.513 1.00 93.88 79 LEU A O 1
ATOM 631 N N . ASN A 1 80 ? -9.703 3.615 18.063 1.00 93.25 80 ASN A N 1
ATOM 632 C CA . ASN A 1 80 ? -10.185 4.623 19.006 1.00 93.25 80 ASN A CA 1
ATOM 633 C C . ASN A 1 80 ? -11.693 4.541 19.268 1.00 93.25 80 ASN A C 1
ATOM 635 O O . ASN A 1 80 ? -12.135 4.984 20.325 1.00 93.25 80 ASN A O 1
ATOM 639 N N . GLN A 1 81 ? -12.466 3.924 18.373 1.00 92.00 81 GLN A N 1
ATOM 640 C CA . GLN A 1 81 ? -13.883 3.623 18.607 1.00 92.00 81 GLN A CA 1
ATOM 641 C C . GLN A 1 81 ? -14.086 2.476 19.611 1.00 92.00 81 GLN A C 1
ATOM 643 O O . GLN A 1 81 ? -15.138 2.385 20.241 1.00 92.00 81 GLN A O 1
ATOM 648 N N . GLN A 1 82 ? -13.082 1.613 19.805 1.00 92.00 82 GLN A N 1
ATOM 649 C CA . GLN A 1 82 ? -13.190 0.478 20.721 1.00 92.00 82 GLN A CA 1
ATOM 650 C C . GLN A 1 82 ? -12.974 0.916 22.175 1.00 92.00 82 GLN A C 1
ATOM 652 O O . GLN A 1 82 ? -11.873 1.310 22.571 1.00 92.00 82 GLN A O 1
ATOM 657 N N . THR A 1 83 ? -14.025 0.803 22.989 1.00 89.31 83 THR A N 1
ATOM 658 C CA . THR A 1 83 ? -14.002 1.141 24.423 1.00 89.31 83 THR A CA 1
ATOM 659 C C . THR A 1 83 ? -13.568 -0.030 25.307 1.00 89.31 83 THR A C 1
ATOM 661 O O . THR A 1 83 ? -13.015 0.182 26.385 1.00 89.31 83 THR A O 1
ATOM 664 N N . SER A 1 84 ? -13.775 -1.271 24.854 1.00 93.94 84 SER A N 1
ATOM 665 C CA . SER A 1 84 ? -13.335 -2.479 25.556 1.00 93.94 84 SER A CA 1
ATOM 666 C C . SER A 1 84 ? -11.875 -2.806 25.248 1.00 93.94 84 SER A C 1
ATOM 668 O O . SER A 1 84 ? -11.493 -2.956 24.086 1.00 93.94 84 SER A O 1
ATOM 670 N N . HIS A 1 85 ? -11.065 -3.002 26.293 1.00 91.44 85 HIS A N 1
ATOM 671 C CA . HIS A 1 85 ? -9.670 -3.422 26.146 1.00 91.44 85 HIS A CA 1
ATOM 672 C C . HIS A 1 85 ? -9.521 -4.784 25.458 1.00 91.44 85 HIS A C 1
ATOM 674 O O . HIS A 1 85 ? -8.607 -4.941 24.653 1.00 91.44 85 HIS A O 1
ATOM 680 N N . SER A 1 86 ? -10.404 -5.752 25.733 1.00 94.38 86 SER A N 1
ATOM 681 C CA . SER A 1 86 ? -10.321 -7.079 25.106 1.00 94.38 86 SER A CA 1
ATOM 682 C C . SER A 1 86 ? -10.620 -7.004 23.610 1.00 94.38 86 SER A C 1
ATOM 684 O O . SER A 1 86 ? -9.837 -7.489 22.803 1.00 94.38 86 SER A O 1
ATOM 686 N N . THR A 1 87 ? -11.685 -6.296 23.230 1.00 92.19 87 THR A N 1
ATOM 687 C CA . THR A 1 87 ? -12.067 -6.090 21.826 1.00 92.19 87 THR A CA 1
ATOM 688 C C . THR A 1 87 ? -10.998 -5.312 21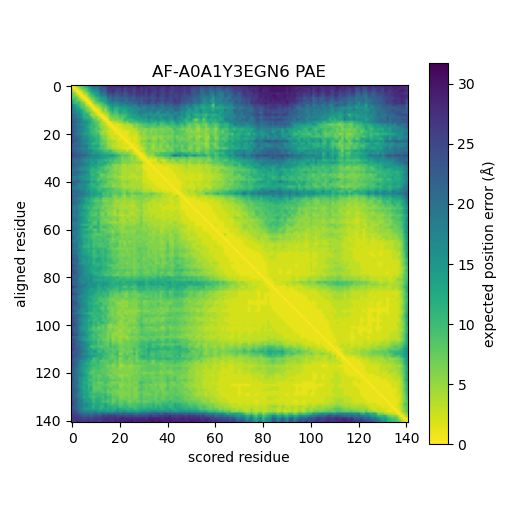.063 1.00 92.19 87 THR A C 1
ATOM 690 O O . THR A 1 87 ? -10.719 -5.610 19.906 1.00 92.19 87 THR A O 1
ATOM 693 N N . LYS A 1 88 ? -10.357 -4.335 21.716 1.00 94.12 88 LYS A N 1
ATOM 694 C CA . LYS A 1 88 ? -9.248 -3.580 21.128 1.00 94.12 88 LYS A CA 1
ATOM 695 C C . LYS A 1 88 ? -8.028 -4.465 20.863 1.00 94.12 88 LYS A C 1
ATOM 697 O O . LYS A 1 88 ? -7.421 -4.324 19.810 1.00 94.12 88 LYS A O 1
ATOM 702 N N . LEU A 1 89 ? -7.689 -5.381 21.775 1.00 96.00 89 LEU A N 1
ATOM 703 C CA . LEU A 1 89 ? -6.601 -6.345 21.570 1.00 96.00 89 LEU A CA 1
ATOM 704 C C . LEU A 1 89 ? -6.913 -7.334 20.440 1.00 96.00 89 LEU A C 1
ATOM 706 O O . LEU A 1 89 ? -6.068 -7.525 19.573 1.00 96.00 89 LEU A O 1
ATOM 710 N N . GLU A 1 90 ? -8.129 -7.885 20.397 1.00 95.62 90 GLU A N 1
ATOM 711 C CA . GLU A 1 90 ? -8.572 -8.760 19.298 1.00 95.62 90 GLU A CA 1
ATOM 712 C C . GLU A 1 90 ? -8.515 -8.048 17.938 1.00 95.62 90 GLU A C 1
ATOM 714 O O . GLU A 1 90 ? -8.143 -8.639 16.926 1.00 95.62 90 GLU A O 1
ATOM 719 N N . LEU A 1 91 ? -8.879 -6.762 17.897 1.00 95.69 91 LEU A N 1
ATOM 720 C CA . LEU A 1 91 ? -8.783 -5.963 16.680 1.00 95.69 91 LEU A CA 1
ATOM 721 C C . LEU A 1 91 ? -7.322 -5.738 16.262 1.00 95.69 91 LEU A C 1
ATOM 723 O O . LEU A 1 91 ? -7.015 -5.862 15.079 1.00 95.69 91 LEU A O 1
ATOM 727 N N . ILE A 1 92 ? -6.421 -5.442 17.207 1.00 96.25 92 ILE A N 1
ATOM 728 C CA . ILE A 1 92 ? -4.980 -5.304 16.929 1.00 96.25 92 ILE A CA 1
ATOM 729 C C . ILE A 1 92 ? -4.418 -6.605 16.346 1.00 96.25 92 ILE A C 1
ATOM 731 O O . ILE A 1 92 ? -3.711 -6.554 15.343 1.00 96.25 92 ILE A O 1
ATOM 735 N N . GLU A 1 93 ? -4.760 -7.756 16.927 1.00 97.12 93 GLU A N 1
ATOM 736 C CA . GLU A 1 93 ? -4.339 -9.071 16.424 1.00 97.12 93 GLU A CA 1
ATOM 737 C C . GLU A 1 93 ? -4.788 -9.275 14.970 1.00 97.12 93 GLU A C 1
ATOM 739 O O . GLU A 1 93 ? -3.961 -9.525 14.096 1.00 97.12 93 GLU A O 1
ATOM 744 N N . LYS A 1 94 ? -6.067 -9.018 14.664 1.00 96.56 94 LYS A N 1
ATOM 745 C CA . LYS A 1 94 ? -6.595 -9.120 13.291 1.00 96.56 94 LYS A CA 1
ATOM 746 C C . LYS A 1 94 ? -5.935 -8.162 12.304 1.00 96.56 94 LYS A C 1
ATOM 748 O O . LYS A 1 94 ? -5.788 -8.509 11.133 1.00 96.56 94 LYS A O 1
ATOM 753 N N . ILE A 1 95 ? -5.590 -6.950 12.732 1.00 95.75 95 ILE A N 1
ATOM 754 C CA . ILE A 1 95 ? -4.878 -5.981 11.890 1.00 95.75 95 ILE A CA 1
ATOM 755 C C . ILE A 1 95 ? -3.499 -6.540 11.520 1.00 95.75 95 ILE A C 1
ATOM 757 O O . ILE A 1 95 ? -3.150 -6.577 10.340 1.00 95.75 95 ILE A O 1
ATOM 761 N N . VAL A 1 96 ? -2.743 -7.011 12.515 1.00 95.94 96 VAL A N 1
ATOM 762 C CA . VAL A 1 96 ? -1.398 -7.567 12.315 1.00 95.94 96 VAL A CA 1
ATOM 763 C C . VAL A 1 96 ? -1.447 -8.824 11.441 1.00 95.94 96 VAL A C 1
ATOM 765 O O . VAL A 1 96 ? -0.677 -8.930 10.487 1.00 95.94 96 VAL A O 1
ATOM 768 N N . ASP A 1 97 ? -2.393 -9.730 11.689 1.00 96.94 97 ASP A N 1
ATOM 769 C CA . ASP A 1 97 ? -2.564 -10.952 10.896 1.00 96.94 97 ASP A CA 1
ATOM 770 C C . ASP A 1 97 ? -2.908 -10.657 9.433 1.00 96.94 97 ASP A C 1
ATOM 772 O O . ASP A 1 97 ? -2.352 -11.273 8.522 1.00 96.94 97 ASP A O 1
ATOM 776 N N . ASN A 1 98 ? -3.792 -9.685 9.177 1.00 95.69 98 ASN A N 1
ATOM 777 C CA . ASN A 1 98 ? -4.105 -9.276 7.808 1.00 95.69 98 ASN A CA 1
ATOM 778 C C . ASN A 1 98 ? -2.892 -8.670 7.102 1.00 95.69 98 ASN A C 1
ATOM 780 O O . ASN A 1 98 ? -2.685 -8.958 5.924 1.00 95.69 98 ASN A O 1
ATOM 784 N N . LYS A 1 99 ? -2.079 -7.872 7.804 1.00 94.12 99 LYS A N 1
ATOM 785 C CA . LYS A 1 99 ? -0.856 -7.311 7.225 1.00 94.12 99 LYS A CA 1
ATOM 786 C C . LYS A 1 99 ? 0.124 -8.413 6.828 1.00 94.12 99 LYS A C 1
ATOM 788 O O . LYS A 1 99 ? 0.571 -8.420 5.683 1.00 94.12 99 LYS A O 1
ATOM 793 N N . HIS A 1 100 ? 0.394 -9.366 7.723 1.00 94.00 100 HIS A N 1
ATOM 794 C CA . HIS A 1 100 ? 1.265 -10.503 7.417 1.00 94.00 100 HIS A CA 1
ATOM 795 C C . HIS A 1 100 ? 0.744 -11.323 6.236 1.00 94.00 100 HIS A C 1
ATOM 797 O O . HIS A 1 100 ? 1.497 -11.585 5.303 1.00 94.00 100 HIS A O 1
ATOM 803 N N . ARG A 1 101 ? -0.555 -11.652 6.220 1.00 96.25 101 ARG A N 1
ATOM 804 C CA . ARG A 1 101 ? -1.179 -12.386 5.110 1.00 96.25 101 ARG A CA 1
ATOM 805 C C . ARG A 1 101 ? -0.988 -11.672 3.772 1.00 96.25 101 ARG A C 1
ATOM 807 O O . ARG A 1 101 ? -0.549 -12.293 2.814 1.00 96.25 101 ARG A O 1
ATOM 814 N N . CYS A 1 102 ? -1.275 -10.373 3.712 1.00 93.44 102 CYS A N 1
ATOM 815 C CA . CYS A 1 102 ? -1.124 -9.600 2.481 1.00 93.44 102 CYS A CA 1
ATOM 816 C C . CYS A 1 102 ? 0.338 -9.517 2.008 1.00 93.44 102 CYS A C 1
ATOM 818 O O . CYS A 1 102 ? 0.590 -9.486 0.805 1.00 93.44 102 CYS A O 1
ATOM 820 N N . GLU A 1 103 ? 1.307 -9.460 2.926 1.00 90.38 103 GLU A N 1
ATOM 821 C CA . GLU A 1 103 ? 2.728 -9.521 2.569 1.00 90.38 103 GLU A CA 1
ATOM 822 C C . GLU A 1 103 ? 3.142 -10.900 2.061 1.00 90.38 103 GLU A C 1
ATOM 824 O O . GLU A 1 103 ? 3.865 -10.986 1.072 1.00 90.38 103 GLU A O 1
ATOM 829 N N . ASP A 1 104 ? 2.669 -11.975 2.685 1.00 91.94 104 ASP A N 1
ATOM 830 C CA . ASP A 1 104 ? 2.972 -13.337 2.249 1.00 91.94 104 ASP A CA 1
ATOM 831 C C . ASP A 1 104 ? 2.365 -13.645 0.875 1.00 91.94 104 ASP A C 1
ATOM 833 O O . ASP A 1 104 ? 3.053 -14.206 0.019 1.00 91.94 104 ASP A O 1
ATOM 837 N N . ASP A 1 105 ? 1.130 -13.209 0.623 1.00 88.38 105 ASP A N 1
ATOM 838 C CA . ASP A 1 105 ? 0.480 -13.316 -0.689 1.00 88.38 105 ASP A CA 1
ATOM 839 C C . ASP A 1 105 ? 1.265 -12.527 -1.759 1.00 88.38 105 ASP A C 1
ATOM 841 O O . ASP A 1 105 ? 1.485 -13.012 -2.877 1.00 88.38 105 ASP A O 1
ATOM 845 N N . ALA A 1 106 ? 1.770 -11.336 -1.410 1.00 84.69 106 ALA A N 1
ATOM 846 C CA . ALA A 1 106 ? 2.625 -10.546 -2.294 1.00 84.69 106 ALA A CA 1
ATOM 847 C C . ALA A 1 106 ? 3.977 -11.236 -2.562 1.00 84.69 106 ALA A C 1
ATOM 849 O O . ALA A 1 106 ? 4.406 -11.298 -3.714 1.00 84.69 106 ALA A O 1
ATOM 850 N N . ARG A 1 107 ? 4.634 -11.811 -1.542 1.00 83.94 107 ARG A N 1
ATOM 851 C CA . ARG A 1 107 ? 5.895 -12.569 -1.707 1.00 83.94 107 ARG A CA 1
ATOM 852 C C . ARG A 1 107 ? 5.718 -13.789 -2.607 1.00 83.94 107 ARG A C 1
ATOM 854 O O . ARG A 1 107 ? 6.615 -14.099 -3.388 1.00 83.94 107 ARG A O 1
ATOM 861 N N . GLN A 1 108 ? 4.581 -14.478 -2.503 1.00 84.62 108 GLN A N 1
ATOM 862 C CA . GLN A 1 108 ? 4.258 -15.619 -3.364 1.00 84.62 108 GLN A CA 1
ATOM 863 C C . GLN A 1 108 ? 4.032 -15.199 -4.817 1.00 84.62 108 GLN A C 1
ATOM 865 O O . GLN A 1 108 ? 4.458 -15.905 -5.729 1.00 84.62 108 GLN A O 1
ATOM 870 N N . SER A 1 109 ? 3.387 -14.052 -5.023 1.00 77.75 109 SER A N 1
ATOM 871 C CA . SER A 1 109 ? 3.107 -13.509 -6.357 1.00 77.75 109 SER A CA 1
ATOM 872 C C . SER A 1 109 ? 4.366 -12.956 -7.035 1.00 77.75 109 SER A C 1
ATOM 874 O O . SER A 1 109 ? 4.498 -13.035 -8.253 1.00 77.75 109 SER A O 1
ATOM 876 N N . TYR A 1 110 ? 5.313 -12.448 -6.241 1.00 73.56 110 TYR A N 1
ATOM 877 C CA . TYR A 1 110 ? 6.520 -11.768 -6.709 1.00 73.56 110 TYR A CA 1
ATOM 878 C C . TYR A 1 110 ? 7.796 -12.359 -6.076 1.00 73.56 110 TYR A C 1
ATOM 880 O O . TYR A 1 110 ? 8.462 -11.704 -5.266 1.00 73.56 110 TYR A O 1
ATOM 888 N N . PRO A 1 111 ? 8.180 -13.604 -6.415 1.00 72.00 111 PRO A N 1
ATOM 889 C CA . PRO A 1 111 ? 9.351 -14.241 -5.822 1.00 72.00 111 PRO A CA 1
ATOM 890 C C . PRO A 1 111 ? 10.641 -13.486 -6.181 1.00 72.00 111 PRO A C 1
ATOM 892 O O . PRO A 1 111 ? 10.911 -13.197 -7.342 1.00 72.00 111 PRO A O 1
ATOM 895 N N . GLY A 1 112 ? 11.469 -13.180 -5.177 1.00 70.31 112 GLY A N 1
ATOM 896 C CA . GLY A 1 112 ? 12.759 -12.496 -5.366 1.00 70.31 112 GLY A CA 1
ATOM 897 C C . GLY A 1 112 ? 12.680 -10.968 -5.497 1.00 70.31 112 GLY A C 1
ATOM 898 O O . GLY A 1 112 ? 13.722 -10.309 -5.556 1.00 70.31 112 GLY A O 1
ATOM 899 N N . VAL A 1 113 ? 11.472 -10.395 -5.491 1.00 73.62 113 VAL A N 1
ATOM 900 C CA . VAL A 1 113 ? 11.239 -8.947 -5.395 1.00 73.62 113 VAL A CA 1
ATOM 901 C C . VAL A 1 113 ? 11.585 -8.437 -3.991 1.00 73.62 113 VAL A C 1
ATOM 903 O O . VAL A 1 113 ? 11.562 -9.175 -3.009 1.00 73.62 113 VAL A O 1
ATOM 906 N N . HIS A 1 114 ? 11.971 -7.163 -3.882 1.00 77.19 114 HIS A N 1
ATOM 907 C CA . HIS A 1 114 ? 12.340 -6.576 -2.593 1.00 77.19 114 HIS A CA 1
ATOM 908 C C . HIS A 1 114 ? 11.194 -6.421 -1.613 1.00 77.19 114 HIS A C 1
ATOM 910 O O . HIS A 1 114 ? 10.110 -6.014 -2.018 1.00 77.19 114 HIS A O 1
ATOM 916 N N . GLU A 1 115 ? 11.523 -6.475 -0.323 1.00 77.12 115 GLU A N 1
ATOM 917 C CA . GLU A 1 115 ? 10.610 -6.135 0.767 1.00 77.12 115 GLU A CA 1
ATOM 918 C C . GLU A 1 115 ? 9.943 -4.755 0.621 1.00 77.12 115 GLU A C 1
ATOM 920 O O . GLU A 1 115 ? 8.759 -4.656 0.898 1.00 77.12 115 GLU A O 1
ATOM 925 N N . ASP A 1 116 ? 10.605 -3.712 0.100 1.00 73.44 116 ASP A N 1
ATOM 926 C CA . ASP A 1 116 ? 9.931 -2.408 -0.104 1.00 73.44 116 ASP A CA 1
ATOM 927 C C . ASP A 1 116 ? 8.794 -2.480 -1.137 1.00 73.44 116 ASP A C 1
ATOM 929 O O . ASP A 1 116 ? 7.777 -1.800 -1.007 1.00 73.44 116 ASP A O 1
ATOM 933 N N . LEU 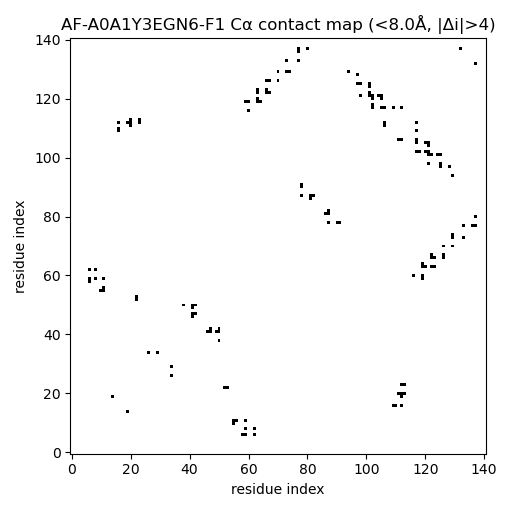A 1 117 ? 8.949 -3.312 -2.171 1.00 75.31 117 LEU A N 1
ATOM 934 C CA . LEU A 1 117 ? 7.904 -3.516 -3.172 1.00 75.31 117 LEU A CA 1
ATOM 935 C C . LEU A 1 117 ? 6.891 -4.569 -2.762 1.00 75.31 117 LEU A C 1
ATOM 937 O O . LEU A 1 117 ? 5.730 -4.419 -3.111 1.00 75.31 117 LEU A O 1
ATOM 941 N N . ILE A 1 118 ? 7.281 -5.556 -1.961 1.00 82.31 118 ILE A N 1
ATOM 942 C CA . ILE A 1 118 ? 6.330 -6.421 -1.257 1.00 82.31 118 ILE A CA 1
ATOM 943 C C . ILE A 1 118 ? 5.457 -5.584 -0.312 1.00 82.31 118 ILE A C 1
ATOM 945 O O . ILE A 1 118 ? 4.236 -5.740 -0.286 1.00 82.31 118 ILE A O 1
ATOM 949 N N . ALA A 1 119 ? 6.045 -4.643 0.426 1.00 82.06 119 ALA A N 1
ATOM 950 C CA . ALA A 1 119 ? 5.318 -3.727 1.294 1.00 82.06 119 ALA A CA 1
ATOM 951 C C . ALA A 1 119 ? 4.358 -2.847 0.482 1.00 82.06 119 ALA A C 1
ATOM 953 O O . ALA A 1 119 ? 3.191 -2.729 0.853 1.00 82.06 119 ALA A O 1
ATOM 954 N N . ALA A 1 120 ? 4.811 -2.307 -0.654 1.00 82.19 120 ALA A N 1
ATOM 955 C CA . ALA A 1 120 ? 3.954 -1.545 -1.556 1.00 82.19 120 ALA A CA 1
ATOM 956 C C . ALA A 1 120 ? 2.819 -2.398 -2.156 1.00 82.19 120 ALA A C 1
ATOM 958 O O . ALA A 1 120 ? 1.666 -1.968 -2.172 1.00 82.19 120 ALA A O 1
ATOM 959 N N . ALA A 1 121 ? 3.118 -3.627 -2.578 1.00 81.31 121 ALA A N 1
ATOM 960 C CA . ALA A 1 121 ? 2.157 -4.535 -3.195 1.00 81.31 121 ALA A CA 1
ATOM 961 C C . ALA A 1 121 ? 1.111 -5.068 -2.227 1.00 81.31 121 ALA A C 1
ATOM 963 O O . ALA A 1 121 ? -0.078 -5.124 -2.544 1.00 81.31 121 ALA A O 1
ATOM 964 N N . SER A 1 122 ? 1.527 -5.373 -1.003 1.00 88.38 122 SER A N 1
ATOM 965 C CA . SER A 1 122 ? 0.612 -5.782 0.060 1.00 88.38 122 SER A CA 1
ATOM 966 C C . SER A 1 122 ? -0.310 -4.650 0.521 1.00 88.38 122 SER A C 1
ATOM 968 O O . SER A 1 122 ? -1.343 -4.925 1.130 1.00 88.38 122 SER A O 1
ATOM 970 N N . GLN A 1 123 ? 0.018 -3.383 0.236 1.00 89.56 123 GLN A N 1
ATOM 971 C CA . GLN A 1 123 ? -0.703 -2.239 0.792 1.00 89.56 123 GLN A CA 1
ATOM 972 C C . GLN A 1 123 ? -2.156 -2.158 0.315 1.00 89.56 123 GLN A C 1
ATOM 974 O O . GLN A 1 123 ? -3.023 -1.770 1.098 1.00 89.56 123 GLN A O 1
ATOM 979 N N . ARG A 1 124 ? -2.450 -2.553 -0.931 1.00 87.81 124 ARG A N 1
ATOM 980 C CA . ARG A 1 124 ? -3.833 -2.584 -1.431 1.00 87.81 124 ARG A CA 1
ATOM 981 C C . ARG A 1 124 ? -4.672 -3.628 -0.698 1.00 87.81 124 ARG A C 1
ATOM 983 O O . ARG A 1 124 ? -5.697 -3.274 -0.125 1.00 87.81 124 ARG A O 1
ATOM 990 N N . CYS A 1 125 ? -4.184 -4.868 -0.648 1.00 92.06 125 CYS A N 1
ATOM 991 C CA . CYS A 1 125 ? -4.805 -5.955 0.114 1.00 92.06 125 CYS A CA 1
ATOM 992 C C . CYS A 1 125 ? -5.031 -5.551 1.577 1.00 92.06 125 CYS A C 1
ATOM 994 O O . CYS A 1 125 ? -6.106 -5.769 2.136 1.00 92.06 125 CYS A O 1
ATOM 996 N N . PHE A 1 126 ? -4.039 -4.904 2.193 1.00 94.38 126 PHE A N 1
ATOM 997 C CA . PHE A 1 126 ? -4.144 -4.472 3.579 1.00 94.38 126 PHE A CA 1
ATOM 998 C C . PHE A 1 126 ? -5.185 -3.362 3.762 1.00 94.38 126 PHE A C 1
ATOM 1000 O O . PHE A 1 126 ? -5.984 -3.424 4.693 1.00 94.38 126 PHE A O 1
ATOM 1007 N N . SER A 1 127 ? -5.233 -2.379 2.859 1.00 92.44 127 SER A N 1
ATOM 1008 C CA . SER A 1 127 ? -6.238 -1.311 2.898 1.00 92.44 127 SER A CA 1
ATOM 1009 C C . SER A 1 127 ? -7.667 -1.852 2.785 1.00 92.44 127 SER A C 1
ATOM 1011 O O . SER A 1 127 ? -8.546 -1.442 3.544 1.00 92.44 127 SER A O 1
ATOM 1013 N N . GLU A 1 128 ? -7.884 -2.821 1.891 1.00 92.75 128 GLU A N 1
ATOM 1014 C CA . GLU A 1 128 ? -9.163 -3.524 1.737 1.00 92.75 128 GLU A CA 1
ATOM 1015 C C . GLU A 1 128 ? -9.525 -4.293 3.022 1.00 92.75 128 GLU A C 1
ATOM 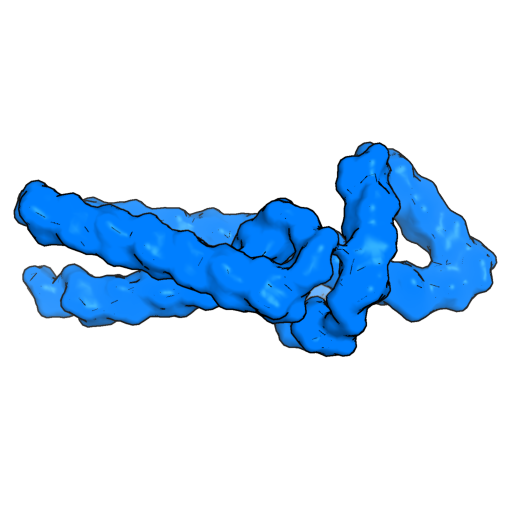1017 O O . GLU A 1 128 ? -10.632 -4.144 3.540 1.00 92.75 128 GLU A O 1
ATOM 1022 N N . ALA A 1 129 ? -8.569 -5.000 3.633 1.00 94.44 129 ALA A N 1
ATOM 1023 C CA . ALA A 1 129 ? -8.793 -5.694 4.903 1.00 94.44 129 ALA A CA 1
ATOM 1024 C C . ALA A 1 129 ? -9.157 -4.743 6.065 1.00 94.44 129 ALA A C 1
ATOM 1026 O O . ALA A 1 129 ? -9.998 -5.077 6.904 1.00 94.44 129 ALA A O 1
ATOM 1027 N N . ILE A 1 130 ? -8.563 -3.544 6.128 1.00 95.06 130 ILE A N 1
ATOM 1028 C CA . ILE A 1 130 ? -8.938 -2.521 7.121 1.00 95.06 130 ILE A CA 1
ATOM 1029 C C . ILE A 1 130 ? -10.353 -1.985 6.865 1.00 95.06 130 ILE A C 1
ATOM 1031 O O . ILE A 1 130 ? -11.085 -1.716 7.824 1.00 95.06 130 ILE A O 1
ATOM 1035 N N . ALA A 1 131 ? -10.768 -1.851 5.603 1.00 91.62 131 ALA A N 1
ATOM 1036 C CA . ALA A 1 131 ? -12.139 -1.471 5.268 1.00 91.62 131 ALA A CA 1
ATOM 1037 C C . ALA A 1 131 ? -13.147 -2.528 5.760 1.00 91.62 131 ALA A C 1
ATOM 1039 O O . ALA A 1 131 ? -14.097 -2.175 6.462 1.00 91.62 131 ALA A O 1
ATOM 1040 N N . ASP A 1 132 ? -12.883 -3.814 5.521 1.00 93.19 132 ASP A N 1
ATOM 1041 C CA . ASP A 1 132 ? -13.732 -4.924 5.985 1.00 93.19 132 ASP A CA 1
ATOM 1042 C C . ASP A 1 132 ? -13.837 -4.987 7.520 1.00 93.19 132 ASP A C 1
ATOM 1044 O O . ASP A 1 132 ? -14.915 -5.195 8.098 1.00 93.19 132 ASP A O 1
ATOM 1048 N N . LEU A 1 133 ? -12.715 -4.770 8.218 1.00 93.25 133 LEU A N 1
ATOM 1049 C CA . LEU A 1 133 ? -12.706 -4.671 9.679 1.00 93.25 133 LEU A CA 1
ATOM 1050 C C . LEU A 1 133 ? -13.508 -3.461 10.161 1.00 93.25 133 LEU A C 1
ATOM 1052 O O . LEU A 1 133 ? -14.227 -3.572 11.154 1.00 93.25 133 LEU A O 1
ATOM 1056 N N . SER A 1 134 ? -13.438 -2.335 9.451 1.00 89.94 134 SER A N 1
ATOM 1057 C CA . SER A 1 134 ? -14.219 -1.138 9.776 1.00 89.94 134 SER A CA 1
ATOM 1058 C C . SER A 1 134 ? -15.720 -1.389 9.649 1.00 89.94 134 SER A C 1
ATOM 1060 O O . SER A 1 134 ? -16.490 -0.927 10.488 1.00 89.94 134 SER A O 1
ATOM 1062 N N . GLU A 1 135 ? -16.164 -2.179 8.671 1.00 88.62 135 GLU A N 1
ATOM 1063 C CA . GLU A 1 135 ? -17.574 -2.574 8.568 1.00 88.62 135 GLU A 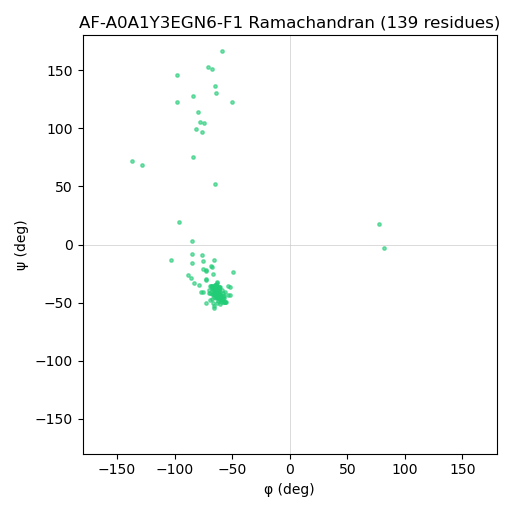CA 1
ATOM 1064 C C . GLU A 1 135 ? -18.014 -3.521 9.691 1.00 88.62 135 GLU A C 1
ATOM 1066 O O . GLU A 1 135 ? -19.154 -3.441 10.164 1.00 88.62 135 GLU A O 1
ATOM 1071 N N . SER A 1 136 ? -17.111 -4.403 10.121 1.00 88.00 136 SER A N 1
ATOM 1072 C CA . SER A 1 136 ? -17.374 -5.419 11.145 1.00 88.00 136 SER A CA 1
ATOM 1073 C C . SER A 1 136 ? -17.382 -4.841 12.566 1.00 88.00 136 SER A C 1
ATOM 1075 O O . SER A 1 136 ? -18.233 -5.205 13.375 1.00 88.00 136 SER A O 1
ATOM 1077 N N . TYR A 1 137 ? -16.452 -3.931 12.865 1.00 85.00 137 TYR A N 1
ATOM 1078 C CA . TYR A 1 137 ? -16.240 -3.337 14.193 1.00 85.00 137 TYR A CA 1
ATOM 1079 C C . TYR A 1 137 ? -16.796 -1.910 14.328 1.00 85.00 137 TYR A C 1
ATOM 1081 O O . TYR A 1 137 ? -16.899 -1.399 15.441 1.00 85.00 137 TYR A O 1
ATOM 1089 N N . GLY A 1 138 ? -17.161 -1.253 13.223 1.00 69.00 138 GLY A N 1
ATOM 1090 C CA . GLY A 1 138 ? -17.738 0.097 13.225 1.00 69.00 138 GLY A CA 1
ATOM 1091 C C . GLY A 1 138 ? -19.256 0.136 13.438 1.00 69.00 138 GLY A C 1
ATOM 1092 O O . GLY A 1 138 ? -19.798 1.183 13.777 1.00 69.00 138 GLY A O 1
ATOM 1093 N N . LYS A 1 139 ? -19.965 -0.992 13.278 1.00 59.75 139 LYS A N 1
ATOM 1094 C CA . LYS A 1 139 ? -21.431 -1.084 13.466 1.00 59.75 139 LYS A CA 1
ATOM 1095 C C . LYS A 1 139 ? -21.877 -1.304 14.919 1.00 59.75 139 LYS A C 1
ATOM 1097 O O . LYS A 1 139 ? -23.069 -1.459 15.163 1.00 59.75 139 LYS A O 1
ATOM 1102 N N . THR A 1 140 ? -20.957 -1.338 15.881 1.00 48.47 140 THR A N 1
ATOM 1103 C CA . THR A 1 140 ? -21.268 -1.600 17.300 1.00 48.47 140 THR A CA 1
ATOM 1104 C C . THR A 1 140 ? -21.429 -0.342 18.155 1.00 48.47 140 THR A C 1
ATOM 1106 O O . THR A 1 140 ? -21.346 -0.443 19.379 1.00 48.47 140 THR A O 1
ATOM 1109 N N . SER A 1 141 ? -21.671 0.826 17.550 1.00 40.91 141 SER A N 1
ATOM 1110 C CA . SER A 1 141 ? -21.917 2.072 18.285 1.00 40.91 141 SER A CA 1
ATOM 1111 C C . SER A 1 141 ? -23.316 2.632 18.083 1.00 40.91 141 SER A C 1
ATOM 1113 O O . SER A 1 141 ? -23.866 2.499 16.969 1.00 40.91 141 SER A O 1
#

Mean predicted aligned error: 8.78 Å

Radius of gyration: 18.32 Å; Cα contacts (8 Å, |Δi|>4): 81; chains: 1; bounding box: 43×36×53 Å

pLDDT: mean 78.74, std 16.12, range [28.66, 97.12]

Solvent-accessible surface area (backbone atoms only — not comparable to full-atom values): 7964 Å² total; per-residue (Å²): 132,88,79,76,94,68,85,63,72,68,66,64,78,72,55,58,59,70,58,51,38,54,54,46,60,56,52,73,79,35,51,75,70,50,48,53,50,50,51,56,48,30,65,72,74,64,42,62,66,63,46,49,52,52,53,52,52,55,49,44,49,52,51,26,53,54,52,45,55,61,37,50,55,51,51,52,54,54,54,68,69,46,83,49,70,67,61,37,50,56,48,51,51,53,52,52,52,46,45,52,50,25,35,52,54,30,42,70,75,33,72,86,51,53,68,73,56,28,54,31,58,12,37,59,57,30,39,52,53,51,50,56,47,42,62,70,67,60,71,79,117

Foldseek 3Di:
DDPDPCLDLVVLLPDDLVLLLVLQVQVVVDDPVRLVVVLVVCVVVVVVVNNVVSVNLVSLLVVLVVLQVVLVVLLVVLLVPDPDPVVSVVSVVQLVVQLVVLLVVLCVSRPNHDPSVSSSRSSVSSSVSSVVVCVVRVPPD

Nearest PDB structures (foldseek):
  6rjx-assembly1_A  TM=4.093E-01  e=6.292E+00  Borreliella burgdorferi B31
  1o3x-assembly1_A  TM=3.696E-01  e=8.986E+00  Homo sapiens

Secondary structure (DSSP, 8-state):
----S---GGGTTTS-HHHHHHHHHHHHH--HHHHHHHHHHHHHHT-HHHHHHHHHHHHHHHHHHHHHHHHHHHHHHHHHH---HHHHHHHHHHHHHHHHHHHHHHHHHSTT--HHHHHHHHHHHHHHHHHHHHHHHSTT-

Sequence (141 aa):
MLFQDSFVIEEVDAFDADQLVTVQSILKQSTVDAREILRKILQREGDAEILKLVESIEGYILGAAKLHEETEDKMYALLNQQTSHSTKLELIEKIVDNKHRCEDDARQSYPGVHEDLIAAASQRCFSEAIADLSESYGKTS